Protein AF-A0A034VK05-F1 (afdb_monomer_lite)

Foldseek 3Di:
DQDPVNVVVVVVVVVVPPPDDDDDDVPPPPPPLPPWDDQPPDTDHDDLPDDDDQVVQQVVQVVSVHGFADDDDPSSVVSVVVVCVVVVRPGDGDHPDDDPPD

InterPro domains:
  IPR016186 C-type lectin-like/link domain superfamily [G3DSA:3.10.100.10] (20-102)
  IPR016187 C-type lectin fold [SSF56436] (35-99)

Structure (mmCIF, N/CA/C/O backbone):
data_AF-A0A034VK05-F1
#
_entry.id   AF-A0A034VK05-F1
#
loop_
_atom_site.group_PDB
_atom_site.id
_atom_site.type_symbol
_atom_site.label_atom_id
_atom_site.label_alt_id
_atom_site.label_comp_id
_atom_site.label_asym_id
_atom_site.label_entity_id
_atom_site.label_seq_id
_atom_site.pdbx_PDB_ins_code
_atom_site.Cartn_x
_atom_site.Cartn_y
_atom_site.Cartn_z
_atom_site.occupancy
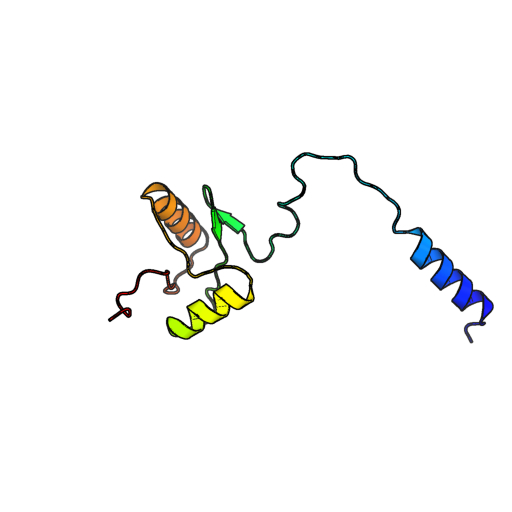_atom_site.B_iso_or_equiv
_atom_site.auth_seq_id
_atom_site.auth_comp_id
_atom_site.auth_asym_id
_atom_site.auth_atom_id
_atom_site.pdbx_PDB_model_num
ATOM 1 N N . MET A 1 1 ? -41.516 -34.371 14.311 1.00 67.00 1 MET A N 1
ATOM 2 C CA . MET A 1 1 ? -41.878 -34.767 12.933 1.00 67.00 1 MET A CA 1
ATOM 3 C C . MET A 1 1 ? -42.416 -33.537 12.234 1.00 67.00 1 MET A C 1
ATOM 5 O O . MET A 1 1 ? -43.516 -33.115 12.558 1.00 67.00 1 MET A O 1
ATOM 9 N N . VAL A 1 2 ? -41.615 -32.906 11.376 1.00 69.31 2 VAL A N 1
ATOM 10 C CA . VAL A 1 2 ? -42.082 -31.774 10.563 1.00 69.31 2 VAL A CA 1
ATOM 11 C C . VAL A 1 2 ? -42.880 -32.359 9.400 1.00 69.31 2 VAL A C 1
ATOM 13 O O . VAL A 1 2 ? -42.380 -33.237 8.699 1.00 69.31 2 VAL A O 1
ATOM 16 N N . ASN A 1 3 ? -44.137 -31.944 9.249 1.00 74.19 3 ASN A N 1
ATOM 17 C CA . ASN A 1 3 ? -45.018 -32.435 8.188 1.00 74.19 3 ASN A CA 1
ATOM 18 C C . ASN A 1 3 ? -44.694 -31.709 6.868 1.00 74.19 3 ASN A C 1
ATOM 20 O O . ASN A 1 3 ? -44.332 -30.534 6.880 1.00 74.19 3 ASN A O 1
ATOM 24 N N . LEU A 1 4 ? -44.856 -32.382 5.730 1.00 75.00 4 LEU A N 1
ATOM 25 C CA . LEU A 1 4 ? -44.644 -31.844 4.383 1.00 75.00 4 LEU A CA 1
ATOM 26 C C . LEU A 1 4 ? -45.334 -30.484 4.167 1.00 75.00 4 LEU A C 1
ATOM 28 O O . LEU A 1 4 ? -44.750 -29.585 3.569 1.00 75.00 4 LEU A O 1
ATOM 32 N N . LEU A 1 5 ? -46.532 -30.295 4.731 1.00 79.06 5 LEU A N 1
ATOM 33 C CA . LEU A 1 5 ? -47.246 -29.012 4.705 1.00 79.06 5 LEU A CA 1
ATOM 34 C C . LEU A 1 5 ? -46.456 -27.881 5.388 1.00 79.06 5 LEU A C 1
ATOM 36 O O . LEU A 1 5 ? -46.380 -26.781 4.852 1.00 79.06 5 LEU A O 1
ATOM 40 N N . GLN A 1 6 ? -45.815 -28.149 6.530 1.00 74.25 6 GLN A N 1
ATOM 41 C CA . GLN A 1 6 ? -44.995 -27.160 7.243 1.00 74.25 6 GLN A CA 1
ATOM 42 C C . GLN A 1 6 ? -43.729 -26.795 6.459 1.00 74.25 6 GLN A C 1
ATOM 44 O O . GLN A 1 6 ? -43.305 -25.645 6.495 1.00 74.25 6 GLN A O 1
ATOM 49 N N . ILE A 1 7 ? -43.161 -27.744 5.709 1.00 75.38 7 ILE A N 1
ATOM 50 C CA . ILE A 1 7 ? -41.993 -27.502 4.853 1.00 75.38 7 ILE A CA 1
ATOM 51 C C . ILE A 1 7 ? -42.365 -26.559 3.697 1.00 75.38 7 ILE A C 1
ATOM 53 O O . ILE A 1 7 ? -41.653 -25.589 3.443 1.00 75.38 7 ILE A O 1
ATOM 57 N N . ILE A 1 8 ? -43.514 -26.778 3.050 1.00 78.31 8 ILE A N 1
ATOM 58 C CA . ILE A 1 8 ? -43.997 -25.938 1.939 1.00 78.31 8 ILE A CA 1
ATOM 59 C C . ILE A 1 8 ? -44.237 -24.492 2.397 1.00 78.31 8 ILE A C 1
ATOM 61 O O . ILE A 1 8 ? -43.830 -23.558 1.708 1.00 78.31 8 ILE A O 1
ATOM 65 N N . PHE A 1 9 ? -44.827 -24.287 3.581 1.00 73.50 9 PHE A N 1
ATOM 66 C CA . PHE A 1 9 ? -45.027 -22.940 4.125 1.00 73.50 9 PHE A CA 1
ATOM 67 C C . PHE A 1 9 ? -43.712 -22.206 4.409 1.00 73.50 9 PHE A C 1
ATOM 69 O O . PHE A 1 9 ? -43.635 -21.003 4.169 1.00 73.50 9 PHE A O 1
ATOM 76 N N . ILE A 1 10 ? -42.667 -22.903 4.866 1.00 74.50 10 ILE A N 1
ATOM 77 C CA . ILE A 1 10 ? -41.346 -22.292 5.080 1.00 74.50 10 ILE A CA 1
ATOM 78 C C . ILE A 1 10 ? -40.754 -21.835 3.742 1.00 74.50 10 ILE A C 1
ATOM 80 O O . ILE A 1 10 ? -40.321 -20.690 3.629 1.00 74.50 10 ILE A O 1
ATOM 84 N N . PHE A 1 11 ? -40.802 -22.677 2.706 1.00 70.12 11 PHE A N 1
ATOM 85 C CA . PHE A 1 11 ? -40.272 -22.316 1.389 1.00 70.12 11 PHE A CA 1
ATOM 86 C C . PHE A 1 11 ? -41.046 -21.168 0.729 1.00 70.12 11 PHE A C 1
ATOM 88 O O . PHE A 1 11 ? -40.416 -20.256 0.200 1.00 70.12 11 PHE A O 1
ATOM 95 N N . LEU A 1 12 ? -42.380 -21.136 0.823 1.00 68.31 12 LEU A N 1
ATOM 96 C CA . LEU A 1 12 ? -43.188 -20.027 0.291 1.00 68.31 12 LEU A CA 1
ATOM 97 C C . LEU A 1 12 ? -42.854 -18.678 0.949 1.00 68.31 12 LEU A C 1
ATOM 99 O O . LEU A 1 12 ? -42.852 -17.654 0.270 1.00 68.31 12 LEU A O 1
ATOM 103 N N . ASN A 1 13 ? -42.518 -18.671 2.242 1.00 60.59 13 ASN A N 1
ATOM 104 C CA . ASN A 1 13 ? -42.098 -17.451 2.935 1.00 60.59 13 ASN A CA 1
ATOM 105 C C . ASN A 1 13 ? -40.672 -17.016 2.560 1.00 60.59 13 ASN A C 1
ATOM 107 O O . ASN A 1 13 ? -40.402 -15.820 2.528 1.00 60.59 13 ASN A O 1
ATOM 111 N N . ILE A 1 14 ? -39.776 -17.947 2.208 1.00 62.72 14 ILE A N 1
ATOM 112 C CA . ILE A 1 14 ? -38.413 -17.616 1.747 1.00 62.72 14 ILE A CA 1
ATOM 113 C C . ILE A 1 14 ? -38.442 -16.933 0.369 1.00 62.72 14 ILE A C 1
ATOM 115 O O . ILE A 1 14 ? -37.669 -16.007 0.130 1.00 62.72 14 ILE A O 1
ATOM 119 N N . TYR A 1 15 ? -39.364 -17.319 -0.520 1.00 59.34 15 TYR A N 1
ATOM 120 C CA . TYR A 1 15 ? -39.530 -16.654 -1.822 1.00 59.34 15 TYR A CA 1
ATOM 121 C C . TYR A 1 15 ? -40.219 -15.279 -1.732 1.00 59.34 15 TYR A C 1
ATOM 123 O O . TYR A 1 15 ? -40.107 -14.488 -2.664 1.00 59.34 15 TYR A O 1
ATOM 131 N N . GLY A 1 16 ? -40.905 -14.970 -0.625 1.00 54.53 16 GLY A N 1
ATOM 132 C CA . GLY A 1 16 ? -41.649 -13.717 -0.441 1.00 54.53 16 GLY A CA 1
ATOM 133 C C . GLY A 1 16 ? -40.832 -12.525 0.074 1.00 54.53 16 GLY A C 1
ATOM 134 O O . GLY A 1 16 ? -41.361 -11.419 0.124 1.00 54.53 16 GLY A O 1
ATOM 135 N N . VAL A 1 17 ? -39.566 -12.722 0.463 1.00 56.34 17 VAL A N 1
ATOM 136 C CA . VAL A 1 17 ? -38.736 -11.669 1.091 1.00 56.34 17 VAL A CA 1
ATOM 137 C C . VAL A 1 17 ? -37.886 -10.882 0.078 1.00 56.34 17 VAL A C 1
ATOM 139 O O . VAL A 1 17 ? -37.426 -9.786 0.385 1.00 56.34 17 VAL A O 1
ATOM 142 N N . PHE A 1 18 ? -37.736 -11.349 -1.164 1.00 58.91 18 PHE A N 1
ATOM 143 C CA . PHE A 1 18 ? -36.897 -10.685 -2.176 1.00 58.91 18 PHE A CA 1
ATOM 144 C C . PHE A 1 18 ? -37.700 -9.851 -3.181 1.00 58.91 18 PHE A C 1
ATOM 146 O O . PHE A 1 18 ? -37.562 -10.010 -4.390 1.00 58.91 18 PHE A O 1
ATOM 153 N N . ALA A 1 19 ? -38.547 -8.949 -2.691 1.00 53.94 19 ALA A N 1
ATOM 154 C CA . ALA A 1 19 ? -39.137 -7.909 -3.531 1.00 53.94 19 ALA A CA 1
ATOM 155 C C . ALA A 1 19 ? -39.308 -6.604 -2.745 1.00 53.94 19 ALA A C 1
ATOM 157 O O . ALA A 1 19 ? -40.406 -6.069 -2.621 1.00 53.94 19 ALA A O 1
ATOM 158 N N . VAL A 1 20 ? -38.205 -6.076 -2.215 1.00 52.88 20 VAL A N 1
ATOM 159 C CA . VAL A 1 20 ? -38.105 -4.645 -1.917 1.00 52.88 20 VAL A CA 1
ATOM 160 C C . VAL A 1 20 ? -37.134 -4.066 -2.934 1.00 52.88 20 VAL A C 1
ATOM 162 O O . VAL A 1 20 ? -35.921 -4.161 -2.780 1.00 52.88 20 VAL A O 1
ATOM 165 N N . GLY A 1 21 ? -37.691 -3.531 -4.021 1.00 59.09 21 GLY A N 1
ATOM 166 C CA . GLY A 1 21 ? -36.954 -2.654 -4.919 1.00 59.09 21 GLY A CA 1
ATOM 167 C C . GLY A 1 21 ? -36.596 -1.379 -4.163 1.00 59.09 21 GLY A C 1
ATOM 168 O O . GLY A 1 21 ? -37.478 -0.685 -3.657 1.00 59.09 21 GLY A O 1
ATOM 169 N N . SER A 1 22 ? -35.304 -1.102 -4.048 1.00 60.91 22 SER A N 1
ATOM 170 C CA . SER A 1 22 ? -34.789 0.176 -3.571 1.00 60.91 22 SER A CA 1
ATOM 171 C C . SER A 1 22 ? -35.031 1.275 -4.622 1.00 60.91 22 SER A C 1
ATOM 173 O O . SER A 1 22 ? -34.992 0.988 -5.820 1.00 60.91 22 SER A O 1
ATOM 175 N N . PRO A 1 23 ? -35.292 2.530 -4.208 1.00 58.88 23 PRO A N 1
ATOM 176 C CA . PRO A 1 23 ? -35.337 3.667 -5.128 1.00 58.88 23 PRO A CA 1
ATOM 177 C C . PRO A 1 23 ? -33.956 3.891 -5.777 1.00 58.88 23 PRO A C 1
ATOM 179 O O . PRO A 1 23 ? -32.952 3.509 -5.169 1.00 58.88 23 PRO A O 1
ATOM 182 N N . PRO A 1 24 ? -33.882 4.501 -6.981 1.00 53.31 24 PRO A N 1
ATOM 183 C CA . PRO A 1 24 ? -32.617 4.734 -7.667 1.00 53.31 24 PRO A CA 1
ATOM 184 C C . PRO A 1 24 ? -31.877 5.844 -6.925 1.00 53.31 24 PRO A C 1
ATOM 186 O O . PRO A 1 24 ? -32.135 7.036 -7.108 1.00 53.31 24 PRO A O 1
ATOM 189 N N . ASN A 1 25 ? -30.991 5.441 -6.027 1.00 52.97 25 ASN A N 1
ATOM 190 C CA . ASN A 1 25 ? -30.080 6.348 -5.360 1.00 52.97 25 ASN A CA 1
ATOM 191 C C . ASN A 1 25 ? -28.831 6.372 -6.227 1.00 52.97 25 ASN A C 1
ATOM 193 O O . ASN A 1 25 ? -28.229 5.331 -6.428 1.00 52.97 25 ASN A O 1
ATOM 197 N N . ASN A 1 26 ? -28.402 7.528 -6.721 1.00 59.25 26 ASN A N 1
ATOM 198 C CA . ASN A 1 26 ? -27.207 7.661 -7.566 1.00 59.25 26 ASN A CA 1
ATOM 199 C C . ASN A 1 26 ? -25.870 7.405 -6.815 1.00 59.25 26 ASN A C 1
ATOM 201 O O . ASN A 1 26 ? -24.872 8.046 -7.120 1.00 59.25 26 ASN A O 1
ATOM 205 N N . ASP A 1 27 ? -25.844 6.466 -5.864 1.00 58.16 27 ASP A N 1
ATOM 206 C CA . ASP A 1 27 ? -24.706 6.043 -5.037 1.00 58.16 27 ASP A CA 1
ATOM 207 C C . ASP A 1 27 ? -24.602 4.495 -4.940 1.00 58.16 27 ASP A C 1
ATOM 209 O O . ASP A 1 27 ? -24.046 3.952 -3.987 1.00 58.16 27 ASP A O 1
ATOM 213 N N . GLU A 1 28 ? -25.118 3.750 -5.929 1.00 51.75 28 GLU A N 1
ATOM 214 C CA . GLU A 1 28 ? -25.311 2.280 -5.882 1.00 51.75 28 GLU A CA 1
ATOM 215 C C . GLU A 1 28 ? -24.038 1.402 -5.812 1.00 51.75 28 GLU A C 1
ATOM 217 O O . GLU A 1 28 ? -24.144 0.182 -5.872 1.00 51.75 28 GLU A O 1
ATOM 222 N N . ASN A 1 29 ? -22.826 1.947 -5.667 1.00 57.12 29 ASN A N 1
ATOM 223 C CA . ASN A 1 29 ? -21.598 1.151 -5.860 1.00 57.12 29 ASN A CA 1
ATOM 224 C C . ASN A 1 29 ? -20.612 1.121 -4.681 1.00 57.12 29 ASN A C 1
ATOM 226 O O . ASN A 1 29 ? -19.613 0.407 -4.754 1.00 57.12 29 ASN A O 1
ATOM 230 N N . ALA A 1 30 ? -20.849 1.863 -3.595 1.00 56.72 30 ALA A N 1
ATOM 231 C CA . ALA A 1 30 ? -19.907 1.893 -2.468 1.00 56.72 30 ALA A CA 1
ATOM 232 C C . ALA A 1 30 ? -20.124 0.762 -1.443 1.00 56.72 30 ALA A C 1
ATOM 234 O O . ALA A 1 30 ? -19.199 0.422 -0.708 1.00 56.72 30 ALA A O 1
ATOM 235 N N . GLU A 1 31 ? -21.320 0.167 -1.385 1.00 56.06 31 GLU A N 1
ATOM 236 C CA . GLU A 1 31 ? -21.702 -0.731 -0.282 1.00 56.06 31 GLU A CA 1
ATOM 237 C C . GLU A 1 31 ? -21.136 -2.159 -0.389 1.00 56.06 31 GLU A C 1
ATOM 239 O O . GLU A 1 31 ? -21.051 -2.855 0.617 1.00 56.06 31 GLU A O 1
ATOM 244 N N . ASN A 1 32 ? -20.662 -2.590 -1.565 1.00 65.25 32 ASN A N 1
ATOM 245 C CA . ASN A 1 32 ? -20.157 -3.957 -1.787 1.00 65.25 32 ASN A CA 1
ATOM 246 C C . ASN A 1 32 ? -18.674 -4.028 -2.174 1.00 65.25 32 ASN A C 1
ATOM 248 O O . ASN A 1 32 ? -18.211 -5.047 -2.681 1.00 65.25 32 ASN A O 1
ATOM 252 N N . MET A 1 33 ? -17.899 -2.968 -1.938 1.00 74.50 33 MET A N 1
ATOM 253 C CA . MET A 1 33 ? -16.506 -2.907 -2.395 1.00 74.50 33 MET A CA 1
ATOM 254 C C . MET A 1 33 ? -15.513 -3.596 -1.446 1.00 74.50 33 MET A C 1
ATOM 256 O O . MET A 1 33 ? -14.308 -3.433 -1.597 1.00 74.50 33 MET A O 1
ATOM 260 N N . HIS A 1 34 ? -15.981 -4.382 -0.470 1.00 82.44 34 HIS A N 1
ATOM 261 C CA . HIS A 1 34 ? -15.105 -5.164 0.403 1.00 82.44 34 HIS A CA 1
ATOM 262 C C . HIS A 1 34 ? -14.196 -6.108 -0.414 1.00 82.44 34 HIS A C 1
ATOM 264 O O . HIS A 1 34 ? -14.680 -6.776 -1.326 1.00 82.44 34 HIS A O 1
ATOM 270 N N . PRO A 1 35 ? -12.891 -6.212 -0.087 1.00 91.38 35 PRO A N 1
ATOM 271 C CA . PRO A 1 35 ? -12.201 -5.667 1.090 1.00 91.38 35 PRO A CA 1
ATOM 272 C C . PRO A 1 35 ? -11.585 -4.265 0.893 1.00 91.38 35 PRO A C 1
ATOM 274 O O . PRO A 1 35 ? -10.757 -3.847 1.705 1.00 91.38 35 PRO A O 1
ATOM 277 N N . PHE A 1 36 ? -11.938 -3.545 -0.172 1.00 95.25 36 PHE A N 1
ATOM 278 C CA . PHE A 1 36 ? -11.378 -2.233 -0.473 1.00 95.25 36 PHE A CA 1
ATOM 279 C C . PHE A 1 36 ? -11.995 -1.117 0.377 1.00 95.25 36 PHE A C 1
ATOM 281 O O . PHE A 1 36 ? -13.186 -1.106 0.684 1.00 95.25 36 PHE A O 1
ATOM 288 N N . ILE A 1 37 ? -11.164 -0.136 0.718 1.00 94.50 37 ILE A N 1
ATOM 289 C CA . ILE A 1 37 ? -11.526 1.072 1.459 1.00 94.50 37 ILE A CA 1
ATOM 290 C C . ILE A 1 37 ? -11.119 2.315 0.672 1.00 94.50 37 ILE A C 1
ATOM 292 O O . ILE A 1 37 ? -10.084 2.334 0.005 1.00 94.50 37 ILE A O 1
ATOM 296 N N . LYS A 1 38 ? -11.918 3.378 0.757 1.00 94.81 38 LYS A N 1
ATOM 297 C CA . LYS A 1 38 ? -11.603 4.646 0.093 1.00 94.81 38 LYS A CA 1
ATOM 298 C C . LYS A 1 38 ? -10.525 5.404 0.872 1.00 94.81 38 LYS A C 1
ATOM 300 O O . LYS A 1 38 ? -10.724 5.724 2.042 1.00 94.81 38 LYS A O 1
ATOM 305 N N . ILE A 1 39 ? -9.409 5.728 0.217 1.00 95.94 39 ILE A N 1
ATOM 306 C CA . ILE A 1 39 ? -8.344 6.587 0.757 1.00 95.94 39 ILE A CA 1
ATOM 307 C C . ILE A 1 39 ? -8.047 7.664 -0.290 1.00 95.94 39 ILE A C 1
ATOM 309 O O . ILE A 1 39 ? -7.561 7.377 -1.38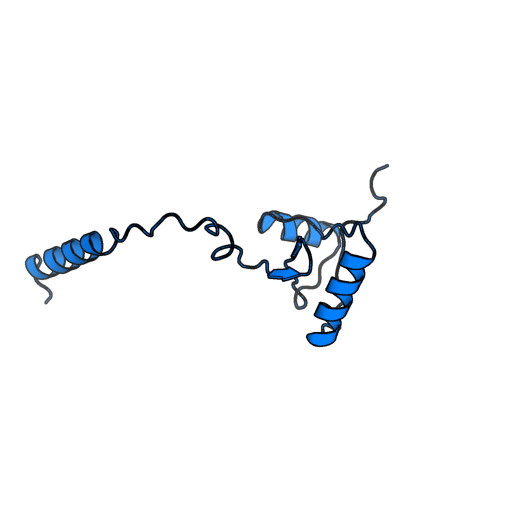3 1.00 95.94 39 ILE A O 1
ATOM 313 N N . GLY A 1 40 ? -8.369 8.921 0.022 1.00 93.81 40 GLY A N 1
ATOM 314 C CA . GLY A 1 40 ? -8.314 10.002 -0.964 1.00 93.81 40 GLY A CA 1
ATOM 315 C C . GLY A 1 40 ? -9.296 9.766 -2.120 1.00 93.81 40 GLY A C 1
ATOM 316 O O . GLY A 1 40 ? -10.498 9.606 -1.901 1.00 93.81 40 GLY A O 1
ATOM 317 N N . SER A 1 41 ? -8.785 9.759 -3.352 1.00 92.50 41 SER A N 1
ATOM 318 C CA . SER A 1 41 ? -9.557 9.574 -4.592 1.00 92.50 41 SER A CA 1
ATOM 319 C C . SER A 1 41 ? -9.700 8.114 -5.044 1.00 92.50 41 SER A C 1
ATOM 321 O O . SER A 1 41 ? -10.535 7.843 -5.905 1.00 92.50 41 SER A O 1
ATOM 323 N N . LYS A 1 42 ? -8.916 7.179 -4.487 1.00 94.19 42 LYS A N 1
ATOM 324 C CA . LYS A 1 42 ? -8.840 5.771 -4.920 1.00 94.19 42 LYS A CA 1
ATOM 325 C C . LYS A 1 42 ? -9.316 4.810 -3.823 1.00 94.19 42 LYS A C 1
ATOM 327 O O . LYS A 1 42 ? -9.458 5.182 -2.656 1.00 94.19 42 LYS A O 1
ATOM 332 N N . TYR A 1 43 ? -9.557 3.563 -4.215 1.00 95.44 43 TYR A N 1
ATOM 333 C CA . TYR A 1 43 ? -9.894 2.462 -3.316 1.00 95.44 43 TYR A CA 1
ATOM 334 C C . TYR A 1 43 ? -8.697 1.525 -3.162 1.00 95.44 43 TYR A C 1
ATOM 336 O O . TYR A 1 43 ? -8.069 1.153 -4.150 1.00 95.44 43 TYR A O 1
ATOM 344 N N . 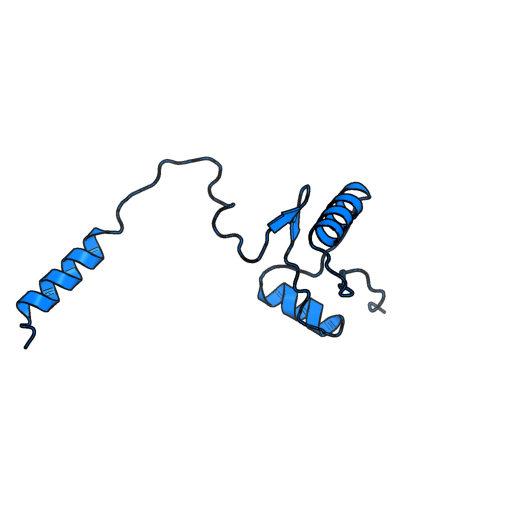TYR A 1 44 ? -8.388 1.142 -1.925 1.00 96.00 44 TYR A N 1
ATOM 345 C CA . TYR A 1 44 ? -7.217 0.339 -1.581 1.00 96.00 44 TYR A CA 1
ATOM 346 C C . TYR A 1 44 ? -7.608 -0.861 -0.735 1.00 96.00 44 TYR A C 1
ATOM 348 O O . TYR A 1 44 ? -8.470 -0.765 0.133 1.00 96.00 44 TYR A O 1
ATOM 356 N N . PHE A 1 45 ? -6.917 -1.974 -0.946 1.00 95.00 45 PHE A N 1
ATOM 357 C CA . PHE A 1 45 ? -6.945 -3.137 -0.071 1.00 95.00 45 PHE A CA 1
ATOM 358 C C . PHE A 1 45 ? -5.549 -3.306 0.534 1.00 95.00 45 PHE A C 1
ATOM 360 O O . PHE A 1 45 ? -4.561 -3.392 -0.193 1.00 95.00 45 PHE A O 1
ATOM 367 N N . ILE A 1 46 ? -5.464 -3.314 1.866 1.00 94.94 46 ILE A N 1
ATOM 368 C CA . ILE A 1 46 ? -4.201 -3.422 2.602 1.00 94.94 46 ILE A CA 1
ATOM 369 C C . ILE A 1 46 ? -4.261 -4.682 3.462 1.00 94.94 46 ILE A C 1
ATOM 371 O O . ILE A 1 46 ? -5.113 -4.793 4.342 1.00 94.94 46 ILE A O 1
ATOM 375 N N . ASN A 1 47 ? -3.344 -5.618 3.214 1.00 92.81 47 ASN A N 1
ATOM 376 C CA . ASN A 1 47 ? -3.152 -6.807 4.038 1.00 92.81 47 ASN A CA 1
ATOM 377 C C . ASN A 1 47 ? -1.776 -6.741 4.714 1.00 92.81 47 ASN A C 1
ATOM 379 O O . ASN A 1 47 ? -0.755 -7.019 4.091 1.00 92.81 47 ASN A O 1
ATOM 383 N N . GLU A 1 48 ? -1.760 -6.354 5.988 1.00 91.19 48 GLU A N 1
ATOM 384 C CA . GLU A 1 48 ? -0.537 -6.195 6.792 1.00 91.19 48 GLU A CA 1
ATOM 385 C C . GLU A 1 48 ? -0.016 -7.506 7.398 1.00 91.19 48 GLU A C 1
ATOM 387 O O . GLU A 1 48 ? 1.141 -7.596 7.809 1.00 91.19 48 GLU A O 1
ATOM 392 N N . SER A 1 49 ? -0.858 -8.542 7.464 1.00 90.62 49 SER A N 1
ATOM 393 C CA . SER A 1 49 ? -0.523 -9.806 8.129 1.00 90.62 49 SER A CA 1
ATOM 394 C C . SER A 1 49 ? 0.198 -10.794 7.210 1.00 90.62 49 SER A C 1
ATOM 396 O O . SER A 1 49 ? 0.877 -11.705 7.687 1.00 90.62 49 SER A O 1
ATOM 398 N N . LEU A 1 50 ? 0.052 -10.643 5.891 1.00 92.12 50 LEU A N 1
ATOM 399 C CA . LEU A 1 50 ? 0.516 -11.621 4.913 1.00 92.12 50 LEU A CA 1
ATOM 400 C C . LEU A 1 50 ? 1.802 -11.166 4.220 1.00 92.12 50 LEU A C 1
ATOM 402 O O . LEU A 1 50 ? 1.799 -10.307 3.342 1.00 92.12 50 LEU A O 1
ATOM 406 N N . LYS A 1 51 ? 2.925 -11.789 4.585 1.00 94.19 51 LYS A N 1
ATOM 407 C CA . LYS A 1 51 ? 4.224 -11.514 3.964 1.00 94.19 51 LYS A CA 1
ATOM 408 C C . LYS A 1 51 ? 4.410 -12.347 2.695 1.00 94.19 51 LYS A C 1
ATOM 410 O O . LYS A 1 51 ? 4.444 -13.573 2.749 1.00 94.19 51 LYS A O 1
ATOM 415 N N . MET A 1 52 ? 4.596 -11.671 1.568 1.00 95.12 52 MET A N 1
ATOM 416 C CA . MET A 1 52 ? 4.757 -12.273 0.241 1.00 95.12 52 MET A CA 1
ATOM 417 C C . MET A 1 52 ? 5.915 -11.620 -0.521 1.00 95.12 52 MET A C 1
ATOM 419 O O . MET A 1 52 ? 6.365 -10.527 -0.171 1.00 95.12 52 MET A O 1
ATOM 423 N N . ASN A 1 53 ? 6.419 -12.295 -1.556 1.00 95.94 53 ASN A N 1
ATOM 424 C CA . ASN A 1 53 ? 7.275 -11.641 -2.548 1.00 95.94 53 ASN A CA 1
ATOM 425 C C . ASN A 1 53 ? 6.419 -10.800 -3.514 1.00 95.94 53 ASN A C 1
ATOM 427 O O . ASN A 1 53 ? 5.204 -10.981 -3.578 1.00 95.94 53 ASN A O 1
ATOM 431 N N . TRP A 1 54 ? 7.060 -9.910 -4.274 1.00 95.88 54 TRP A N 1
ATOM 432 C CA . TRP A 1 54 ? 6.366 -8.966 -5.156 1.00 95.88 54 TRP A CA 1
ATOM 433 C C . TRP A 1 54 ? 5.432 -9.655 -6.170 1.00 95.88 54 TRP A C 1
ATOM 435 O O . TRP A 1 54 ? 4.272 -9.270 -6.292 1.00 95.88 54 TRP A O 1
ATOM 445 N N . PHE A 1 55 ? 5.884 -10.733 -6.824 1.00 96.50 55 PHE A N 1
ATOM 446 C CA . PHE A 1 55 ? 5.070 -11.485 -7.790 1.00 96.50 55 PHE A CA 1
ATOM 447 C C . PHE A 1 55 ? 3.825 -12.107 -7.148 1.00 96.50 55 PHE A C 1
ATOM 449 O O . PHE A 1 55 ? 2.725 -12.012 -7.693 1.00 96.50 55 PHE A O 1
ATOM 456 N N . ALA A 1 56 ? 3.987 -12.719 -5.973 1.00 97.38 56 ALA A N 1
ATOM 457 C CA . ALA A 1 56 ? 2.885 -13.314 -5.226 1.00 97.38 56 ALA A CA 1
ATOM 458 C C . ALA A 1 56 ? 1.886 -12.248 -4.755 1.00 97.38 56 ALA A C 1
ATOM 460 O O . ALA A 1 56 ? 0.683 -12.474 -4.848 1.00 97.38 56 ALA A O 1
ATOM 461 N N . SER A 1 57 ? 2.360 -11.077 -4.319 1.00 96.75 57 SER A N 1
ATOM 462 C CA . SER A 1 57 ? 1.490 -9.950 -3.971 1.00 96.75 57 SER A CA 1
ATOM 463 C C . SER A 1 57 ? 0.736 -9.400 -5.182 1.00 96.75 57 SER A C 1
ATOM 465 O O . SER A 1 57 ? -0.457 -9.142 -5.067 1.00 96.75 57 SER A O 1
ATOM 467 N N . SER A 1 58 ? 1.381 -9.296 -6.351 1.00 96.56 58 SER A N 1
ATOM 468 C CA . SER A 1 58 ? 0.717 -8.900 -7.602 1.00 96.56 58 SER A CA 1
ATOM 469 C C . SER A 1 58 ? -0.415 -9.860 -7.970 1.00 96.56 58 SER A C 1
ATOM 471 O O . SER A 1 58 ? -1.547 -9.432 -8.198 1.00 96.56 58 SER A O 1
ATOM 473 N N . TYR A 1 59 ? -0.154 -11.171 -7.933 1.00 97.25 59 TYR A N 1
ATOM 474 C CA . TYR A 1 59 ? -1.184 -12.184 -8.170 1.00 97.25 59 TYR A CA 1
ATOM 475 C C . TYR A 1 59 ? -2.305 -12.142 -7.119 1.00 97.25 59 TYR A C 1
ATOM 477 O O . TYR A 1 59 ? -3.482 -12.225 -7.463 1.00 97.25 59 TYR A O 1
ATOM 485 N N . TYR A 1 60 ? -1.952 -11.978 -5.842 1.00 96.50 60 TYR A N 1
ATOM 486 C CA . TYR A 1 60 ? -2.915 -11.901 -4.746 1.00 96.50 60 TYR A CA 1
ATOM 487 C C . TYR A 1 60 ? -3.832 -10.679 -4.873 1.00 96.50 60 TYR A C 1
ATOM 489 O O . TYR A 1 60 ? -5.036 -10.810 -4.717 1.00 96.50 60 TYR A O 1
ATOM 497 N N . CYS A 1 61 ? -3.322 -9.499 -5.232 1.00 96.25 61 CYS A N 1
ATOM 498 C CA . CYS A 1 61 ? -4.177 -8.333 -5.477 1.00 96.25 61 CYS A CA 1
ATOM 499 C C . CYS A 1 61 ? -5.129 -8.556 -6.667 1.00 96.25 61 CYS A C 1
ATOM 501 O O . CYS A 1 61 ? -6.312 -8.219 -6.575 1.00 96.25 61 CYS A O 1
ATOM 503 N N . ARG A 1 62 ? -4.645 -9.205 -7.738 1.00 96.06 62 ARG A N 1
ATOM 504 C CA . ARG A 1 62 ? -5.459 -9.575 -8.911 1.00 96.06 62 ARG A CA 1
ATOM 505 C C . ARG A 1 62 ? -6.579 -10.555 -8.572 1.00 96.06 62 ARG A C 1
ATOM 507 O O . ARG A 1 62 ? -7.657 -10.448 -9.152 1.00 96.06 62 ARG A O 1
ATOM 514 N N . SER A 1 63 ? -6.386 -11.464 -7.612 1.00 95.75 63 SER A N 1
ATOM 515 C CA . SER A 1 63 ? -7.446 -12.399 -7.204 1.00 95.75 63 SER A CA 1
ATOM 516 C C . SER A 1 63 ? -8.617 -11.729 -6.471 1.00 95.75 63 SER A C 1
ATOM 518 O O . SER A 1 63 ? -9.705 -12.298 -6.442 1.00 95.75 63 SER A O 1
ATOM 520 N N . TYR A 1 64 ? -8.429 -10.513 -5.944 1.00 93.00 64 TYR A N 1
ATOM 521 C CA . TYR A 1 64 ? -9.494 -9.665 -5.386 1.00 93.00 64 TYR A CA 1
ATOM 522 C C . TYR A 1 64 ? -10.060 -8.655 -6.400 1.00 93.00 64 TYR A C 1
ATOM 524 O O . TYR A 1 64 ? -10.846 -7.791 -6.024 1.00 93.00 64 TYR A O 1
ATOM 532 N N . GLY A 1 65 ? -9.667 -8.733 -7.677 1.00 93.12 65 GLY A N 1
ATOM 533 C CA . GLY A 1 65 ? -10.108 -7.793 -8.712 1.00 93.12 65 GLY A CA 1
ATOM 534 C C . GLY A 1 65 ? -9.407 -6.430 -8.673 1.00 93.12 65 GLY A C 1
ATOM 535 O O . GLY A 1 65 ? -9.882 -5.491 -9.307 1.00 93.12 65 GLY A O 1
ATOM 536 N N . GLY A 1 66 ? -8.297 -6.311 -7.938 1.00 94.19 66 GLY A N 1
ATOM 537 C CA . GLY A 1 66 ? -7.438 -5.127 -7.926 1.00 94.19 66 GLY A CA 1
ATOM 538 C C . GLY A 1 66 ? -6.082 -5.381 -8.583 1.00 94.19 66 GLY A C 1
ATOM 539 O O . GLY A 1 66 ? -5.847 -6.406 -9.215 1.00 94.19 66 GLY A O 1
ATOM 540 N N . GLU A 1 67 ? -5.153 -4.456 -8.381 1.00 96.25 67 GLU A N 1
ATOM 541 C CA . GLU A 1 67 ? -3.739 -4.600 -8.741 1.00 96.25 67 GLU A CA 1
ATOM 542 C C . GLU A 1 67 ? -2.876 -4.112 -7.568 1.00 96.25 67 GLU A C 1
ATOM 544 O O . GLU A 1 67 ? -3.407 -3.599 -6.575 1.00 96.25 67 GLU A O 1
ATOM 549 N N . LEU A 1 68 ? -1.553 -4.293 -7.640 1.00 97.31 68 LEU A N 1
ATOM 550 C CA . LEU A 1 68 ? -0.681 -3.602 -6.691 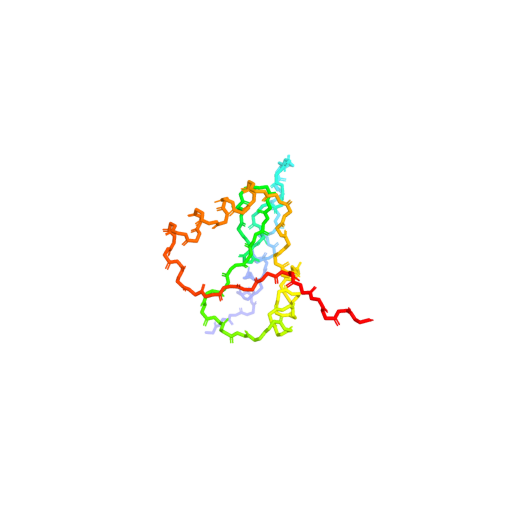1.00 97.31 68 LEU A CA 1
ATOM 551 C C . LEU A 1 68 ? -0.900 -2.093 -6.824 1.00 97.31 68 LEU A C 1
ATOM 553 O O . LEU A 1 68 ? -1.170 -1.578 -7.906 1.00 97.31 68 LEU A O 1
ATOM 557 N N . ALA A 1 69 ? -0.815 -1.378 -5.706 1.00 97.00 69 ALA A N 1
ATOM 558 C CA . ALA A 1 69 ? -1.126 0.041 -5.700 1.00 97.00 69 ALA A CA 1
ATOM 559 C C . ALA A 1 69 ? -0.130 0.826 -6.575 1.00 97.00 69 ALA A C 1
ATOM 561 O O . ALA A 1 69 ? 1.074 0.838 -6.301 1.00 97.00 69 ALA A O 1
ATOM 562 N N . ASN A 1 70 ? -0.656 1.500 -7.601 1.00 96.00 70 ASN A N 1
ATOM 563 C CA . ASN A 1 70 ? 0.053 2.491 -8.402 1.00 96.00 70 ASN A CA 1
ATOM 564 C C . ASN A 1 70 ? -0.243 3.901 -7.859 1.00 96.00 70 ASN A C 1
ATOM 566 O O . ASN A 1 70 ? -1.380 4.383 -7.922 1.00 96.00 70 ASN A O 1
ATOM 570 N N . ILE A 1 71 ? 0.782 4.537 -7.289 1.00 96.12 71 ILE A N 1
ATOM 571 C CA . ILE A 1 71 ? 0.692 5.864 -6.671 1.00 96.12 71 ILE A CA 1
ATOM 572 C C . ILE A 1 71 ? 1.191 6.898 -7.674 1.00 96.12 71 ILE A C 1
ATOM 574 O O . ILE A 1 71 ? 2.371 6.912 -8.018 1.00 96.12 71 ILE A O 1
ATOM 578 N N . GLU A 1 72 ? 0.309 7.798 -8.097 1.00 96.31 72 GLU A N 1
ATOM 579 C CA . GLU A 1 72 ? 0.594 8.708 -9.217 1.00 96.31 72 GLU A CA 1
ATOM 580 C C . GLU A 1 72 ? 0.838 10.146 -8.763 1.00 96.31 72 GLU A C 1
ATOM 582 O O . GLU A 1 72 ? 1.423 10.945 -9.493 1.00 96.31 72 GLU A O 1
ATOM 587 N N . THR A 1 73 ? 0.396 10.500 -7.551 1.00 97.31 73 THR A N 1
ATOM 588 C CA . THR A 1 73 ? 0.488 11.876 -7.052 1.00 97.31 73 THR A CA 1
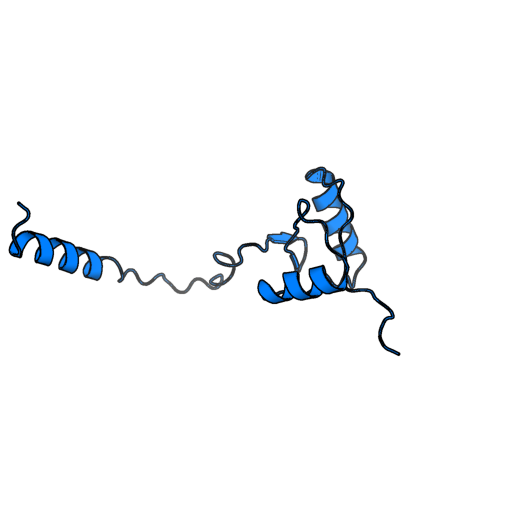ATOM 589 C C . THR A 1 73 ? 1.023 11.955 -5.620 1.00 97.31 73 THR A C 1
ATOM 591 O O . THR A 1 73 ? 0.797 11.050 -4.809 1.00 97.31 73 THR A O 1
ATOM 594 N N . PRO A 1 74 ? 1.667 13.078 -5.243 1.00 97.75 74 PRO A N 1
ATOM 595 C CA . PRO A 1 74 ? 2.057 13.324 -3.854 1.00 97.75 74 PRO A CA 1
ATOM 596 C C . PRO A 1 74 ? 0.871 13.325 -2.878 1.00 97.75 74 PRO A C 1
ATOM 598 O O . PRO A 1 74 ? 1.022 12.919 -1.727 1.00 97.75 74 PRO A O 1
ATOM 601 N N . ALA A 1 75 ? -0.313 13.752 -3.330 1.00 97.75 75 ALA A N 1
ATOM 602 C CA . ALA A 1 75 ? -1.525 13.763 -2.514 1.00 97.75 75 ALA A CA 1
ATOM 603 C C . ALA A 1 75 ? -2.002 12.340 -2.173 1.00 97.75 75 ALA A C 1
ATOM 605 O O . ALA A 1 75 ? -2.357 12.072 -1.025 1.00 97.75 75 ALA A O 1
ATOM 606 N N . GLU A 1 76 ? -1.952 11.414 -3.139 1.00 97.50 76 GLU A N 1
ATOM 607 C CA . GLU A 1 76 ? -2.247 9.994 -2.903 1.00 97.50 76 GLU A CA 1
ATOM 608 C C . GLU A 1 76 ? -1.265 9.375 -1.908 1.00 97.50 76 GLU A C 1
ATOM 610 O O . GLU A 1 76 ? -1.683 8.724 -0.949 1.00 97.50 76 GLU A O 1
ATOM 615 N N . MET A 1 77 ? 0.032 9.642 -2.090 1.00 96.56 77 MET A N 1
ATOM 616 C CA . MET A 1 77 ? 1.071 9.177 -1.174 1.00 96.56 77 MET A CA 1
ATOM 617 C C . MET A 1 77 ? 0.833 9.689 0.254 1.00 96.56 77 MET A C 1
ATOM 619 O O . MET A 1 77 ? 0.884 8.917 1.210 1.00 96.56 77 MET A O 1
ATOM 623 N N . MET A 1 78 ? 0.524 10.978 0.414 1.00 98.06 78 MET A N 1
ATOM 624 C CA . MET A 1 78 ? 0.258 11.575 1.725 1.00 98.06 78 MET A CA 1
ATOM 625 C C . MET A 1 78 ? -0.987 10.971 2.391 1.00 98.06 78 MET A C 1
ATOM 627 O O . MET A 1 78 ? -0.966 10.677 3.586 1.00 98.06 78 MET A O 1
ATOM 631 N N . ALA A 1 79 ? -2.059 10.736 1.629 1.00 98.06 79 ALA A N 1
ATOM 632 C CA . ALA A 1 79 ? -3.271 10.105 2.147 1.00 98.06 79 ALA A CA 1
ATOM 633 C C . ALA A 1 79 ? -3.006 8.670 2.645 1.00 98.06 79 ALA A C 1
ATOM 635 O O . ALA A 1 79 ? -3.461 8.303 3.732 1.00 98.06 79 ALA A O 1
ATOM 636 N N . LEU A 1 80 ? -2.219 7.886 1.898 1.00 96.94 80 LEU A N 1
ATOM 637 C CA . LEU A 1 80 ? -1.797 6.541 2.300 1.00 96.94 80 LEU A CA 1
ATOM 638 C C . LEU A 1 80 ? -0.910 6.562 3.550 1.00 96.94 80 LEU A C 1
ATOM 640 O O . LEU A 1 80 ? -1.161 5.797 4.479 1.00 96.94 80 LEU A O 1
ATOM 644 N N . GLN A 1 81 ? 0.083 7.456 3.617 1.00 96.31 81 GLN A N 1
ATOM 645 C CA . GLN A 1 81 ? 0.957 7.593 4.790 1.00 96.31 81 GLN A CA 1
ATOM 646 C C . GLN A 1 81 ? 0.169 7.940 6.057 1.00 96.31 81 GLN A C 1
ATOM 648 O O . GLN A 1 81 ? 0.399 7.337 7.109 1.00 96.31 81 GLN A O 1
ATOM 653 N N . ASN A 1 82 ? -0.791 8.863 5.954 1.00 97.56 82 ASN A N 1
ATOM 654 C CA . ASN A 1 82 ? -1.665 9.225 7.067 1.00 97.56 82 ASN A CA 1
ATOM 655 C C . ASN A 1 82 ? -2.520 8.035 7.517 1.00 97.56 82 ASN A C 1
ATOM 657 O O . ASN A 1 82 ? -2.631 7.781 8.717 1.00 97.56 82 ASN A O 1
ATOM 661 N N . TYR A 1 83 ? -3.082 7.276 6.570 1.00 96.75 83 TYR A N 1
ATOM 662 C CA . TYR A 1 83 ? -3.873 6.082 6.871 1.00 96.75 83 TYR A CA 1
ATOM 663 C C . TYR A 1 83 ? -3.043 5.004 7.591 1.00 96.75 83 TYR A C 1
ATOM 665 O O . TYR A 1 83 ? -3.438 4.523 8.655 1.00 96.75 83 TYR A O 1
ATOM 673 N N . ILE A 1 84 ? -1.869 4.670 7.044 1.00 96.06 84 ILE A N 1
ATOM 674 C CA . ILE A 1 84 ? -0.919 3.687 7.595 1.00 96.06 84 ILE A CA 1
ATOM 675 C C . ILE A 1 84 ? -0.483 4.098 9.008 1.00 96.06 84 ILE A C 1
ATOM 677 O O . ILE A 1 84 ? -0.542 3.287 9.933 1.00 96.06 84 ILE A O 1
ATOM 681 N N . SER A 1 85 ? -0.121 5.371 9.198 1.00 97.31 85 SER A N 1
ATOM 682 C CA . SER A 1 85 ? 0.327 5.898 10.494 1.00 97.31 85 SER A CA 1
ATOM 683 C C . SER A 1 85 ? -0.788 5.877 11.541 1.00 97.31 85 SER A C 1
ATOM 685 O O . SER A 1 85 ? -0.573 5.427 12.665 1.00 97.31 85 SER A O 1
ATOM 687 N N . ALA A 1 86 ? -2.003 6.305 11.176 1.00 97.62 86 ALA A N 1
ATOM 688 C CA . ALA A 1 86 ? -3.152 6.321 12.083 1.00 97.62 86 ALA A CA 1
ATOM 689 C C . ALA A 1 86 ? -3.557 4.913 12.552 1.00 97.62 86 ALA A C 1
ATOM 691 O O . ALA A 1 86 ? -4.046 4.746 13.670 1.00 97.62 86 ALA A O 1
ATOM 692 N N . ARG A 1 87 ? -3.340 3.896 11.709 1.00 96.50 87 ARG A N 1
ATOM 693 C CA . ARG A 1 87 ? -3.605 2.485 12.023 1.00 96.50 87 ARG A CA 1
ATOM 694 C C . ARG A 1 87 ? -2.414 1.750 12.635 1.00 96.50 87 ARG A C 1
ATOM 696 O O . ARG A 1 87 ? -2.588 0.606 13.035 1.00 96.50 87 ARG A O 1
ATOM 703 N N . LYS A 1 88 ? -1.256 2.409 12.772 1.00 96.88 88 LYS A N 1
ATOM 704 C CA . LYS A 1 88 ? -0.010 1.819 13.292 1.00 96.88 88 LYS A CA 1
ATOM 705 C C . LYS A 1 88 ? 0.415 0.572 12.509 1.00 96.88 88 LYS A C 1
ATOM 707 O O . LYS A 1 88 ? 0.852 -0.418 13.087 1.00 96.88 88 LYS A O 1
ATOM 712 N N . ILE A 1 89 ? 0.269 0.627 11.187 1.00 95.56 89 ILE A N 1
ATOM 713 C CA . ILE A 1 89 ? 0.715 -0.448 10.301 1.00 95.56 89 ILE A CA 1
ATOM 714 C C . ILE A 1 89 ? 2.240 -0.366 10.195 1.00 95.56 89 ILE A C 1
ATOM 716 O O . ILE A 1 89 ? 2.777 0.521 9.535 1.00 95.56 89 ILE A O 1
ATOM 720 N N . GLU A 1 90 ? 2.942 -1.287 10.853 1.00 93.88 90 GLU A N 1
ATOM 721 C CA . GLU A 1 90 ? 4.415 -1.325 10.874 1.00 93.88 90 GLU A CA 1
ATOM 722 C C . GLU A 1 90 ? 5.012 -2.233 9.781 1.00 93.88 90 GLU A C 1
ATOM 724 O O . GLU A 1 90 ? 6.220 -2.229 9.533 1.00 93.88 90 GLU A O 1
ATOM 729 N N . SER A 1 91 ? 4.177 -3.028 9.102 1.00 92.81 91 SER A N 1
ATOM 730 C CA . SER A 1 91 ? 4.613 -3.935 8.039 1.00 92.81 91 SER A CA 1
ATOM 731 C C . SER A 1 91 ? 5.089 -3.178 6.795 1.00 92.81 91 SER A C 1
ATOM 733 O O . SER A 1 91 ? 4.487 -2.183 6.394 1.00 92.81 91 SER A O 1
ATOM 735 N N . ARG A 1 92 ? 6.107 -3.708 6.104 1.00 92.12 92 ARG A N 1
ATOM 736 C CA . ARG A 1 92 ? 6.476 -3.230 4.761 1.00 92.12 92 ARG A CA 1
ATOM 737 C C . ARG A 1 92 ? 5.460 -3.721 3.730 1.00 92.12 92 ARG A C 1
ATOM 739 O O . ARG A 1 92 ? 5.261 -4.928 3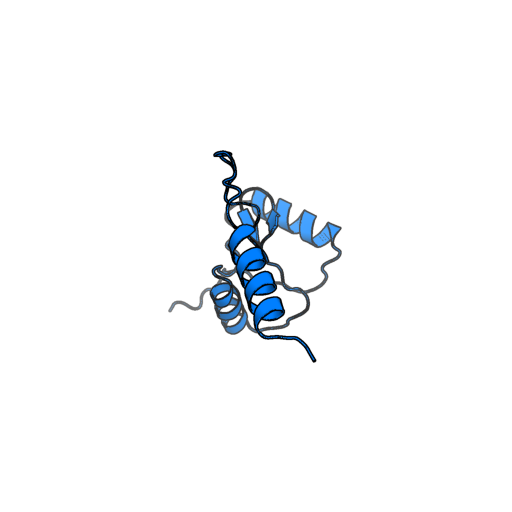.611 1.00 92.12 92 ARG A O 1
ATOM 746 N N . LEU A 1 93 ? 4.877 -2.789 2.980 1.00 95.19 93 LEU A N 1
ATOM 747 C CA . LEU A 1 93 ? 3.876 -3.049 1.945 1.00 95.19 93 LEU A CA 1
ATOM 748 C C . LEU A 1 93 ? 4.498 -2.943 0.546 1.00 95.19 93 LEU A C 1
ATOM 750 O O . LEU A 1 93 ? 5.403 -2.136 0.325 1.00 95.19 93 LEU A O 1
ATOM 754 N N . TRP A 1 94 ? 4.011 -3.754 -0.394 1.00 96.19 94 TRP A N 1
ATOM 755 C CA . TRP A 1 94 ? 4.401 -3.686 -1.804 1.00 96.19 94 TRP A CA 1
ATOM 756 C C . TRP A 1 94 ? 3.535 -2.690 -2.581 1.00 96.19 94 TRP A C 1
ATOM 758 O O . TRP A 1 94 ? 2.343 -2.555 -2.317 1.00 96.19 94 TRP A O 1
ATOM 768 N N . PHE A 1 95 ? 4.143 -2.056 -3.582 1.00 95.00 95 PHE A N 1
ATOM 769 C CA . PHE A 1 95 ? 3.498 -1.201 -4.582 1.00 95.00 95 PHE A CA 1
ATOM 770 C C . PHE A 1 95 ? 3.891 -1.688 -5.983 1.00 95.00 95 PHE A C 1
ATOM 772 O O . PHE A 1 95 ? 4.786 -2.528 -6.119 1.00 95.00 95 PHE A O 1
ATOM 779 N N . ASP A 1 96 ? 3.220 -1.191 -7.020 1.00 95.69 96 ASP A N 1
ATOM 780 C CA . ASP A 1 96 ? 3.355 -1.741 -8.378 1.00 95.69 96 ASP A CA 1
ATOM 781 C C . ASP A 1 96 ? 4.703 -1.425 -9.059 1.00 95.69 96 ASP A C 1
ATOM 783 O O . ASP A 1 96 ? 5.116 -2.110 -9.992 1.00 95.69 96 ASP A O 1
ATOM 787 N N . GLY A 1 97 ? 5.445 -0.431 -8.560 1.00 94.31 97 GLY A N 1
ATOM 788 C CA . GLY A 1 97 ? 6.723 -0.009 -9.140 1.00 94.31 97 GLY A CA 1
ATOM 789 C C . GLY A 1 97 ? 7.772 -1.129 -9.190 1.00 94.31 97 GLY A C 1
ATOM 790 O O . GLY A 1 97 ? 8.243 -1.593 -8.151 1.00 94.31 97 GLY A O 1
ATOM 791 N N . ASN A 1 98 ? 8.161 -1.528 -10.403 1.00 91.75 98 ASN A N 1
ATOM 792 C CA . ASN A 1 98 ? 9.194 -2.526 -10.684 1.00 91.75 98 ASN A CA 1
ATOM 793 C C . ASN A 1 98 ? 9.865 -2.248 -12.048 1.00 91.75 98 ASN A C 1
ATOM 795 O O . ASN A 1 98 ? 9.279 -1.591 -12.905 1.00 91.75 98 ASN A O 1
ATOM 799 N N . ASP A 1 99 ? 11.076 -2.764 -12.256 1.00 93.62 99 ASP A N 1
ATOM 800 C CA . ASP A 1 99 ? 11.872 -2.654 -13.492 1.00 93.62 99 ASP A CA 1
ATOM 801 C C . ASP A 1 99 ? 12.146 -4.032 -14.128 1.00 93.62 99 ASP A C 1
ATOM 803 O O . ASP A 1 99 ? 13.160 -4.258 -14.785 1.00 93.62 99 ASP A O 1
ATOM 807 N N . LEU A 1 100 ? 11.233 -4.988 -13.917 1.00 89.56 100 LEU A N 1
ATOM 808 C CA . LEU A 1 100 ? 11.409 -6.383 -14.337 1.00 89.56 100 LEU A CA 1
ATOM 809 C C . LEU A 1 100 ? 11.194 -6.598 -15.842 1.00 89.56 100 LEU A C 1
ATOM 811 O O . LEU A 1 100 ? 11.572 -7.648 -16.368 1.00 89.56 100 LEU A O 1
ATOM 815 N N . ALA A 1 101 ? 10.583 -5.629 -16.527 1.00 79.75 101 ALA A N 1
ATOM 816 C CA . ALA A 1 101 ? 10.476 -5.626 -17.978 1.00 79.75 101 ALA A CA 1
ATOM 817 C C . ALA A 1 101 ? 11.868 -5.393 -18.589 1.00 79.75 101 ALA A C 1
ATOM 819 O O . ALA A 1 101 ? 12.450 -4.321 -18.432 1.00 79.75 101 ALA A O 1
ATOM 820 N N . ARG A 1 102 ? 12.397 -6.422 -19.257 1.00 64.12 102 ARG A N 1
ATOM 821 C CA . ARG A 1 102 ? 13.628 -6.364 -20.054 1.00 64.12 102 ARG A CA 1
ATOM 822 C C . ARG A 1 102 ? 13.323 -6.178 -21.529 1.00 64.12 102 ARG A C 1
ATOM 824 O O . ARG A 1 102 ? 12.331 -6.787 -21.989 1.00 64.12 102 ARG A O 1
#

Secondary structure (DSSP, 8-state):
---HHHHHHHHHHHHTSS--PPP--TTTTSTT-TT-EEETTEEE---SS----HHHHHHHHHHTT--S----SHHHHHHHHHHHHHHT--SPPP-S------

Radius of gyration: 21.99 Å; chains: 1; bounding box: 61×48×33 Å

Sequence (102 aa):
MVNLLQIIFIFLNIYGVFAVGSPPNNDENAENMHPFIKIGSKYYFINESLKMNWFASSYYCRSYGGELANIETPAEMMALQNYISARKIESRLWFDGNDLAR

Organism: Bactrocera dorsalis (NCBI:txid27457)

pLDDT: mean 84.5, std 15.68, range [51.75, 98.06]